Protein AF-A0A7J4KIG8-F1 (afdb_monomer)

Mean predicted aligned error: 5.21 Å

Solvent-accessible surface area (backbone atoms only — not comparable to full-atom values): 6900 Å² total; per-residue (Å²): 131,83,74,68,55,42,57,35,39,39,38,38,40,39,38,75,47,40,22,40,87,84,70,45,83,47,94,70,89,48,57,73,42,42,34,43,39,38,39,25,40,75,83,66,56,71,49,78,43,81,41,56,25,51,93,57,32,35,75,52,72,51,79,44,79,48,34,70,93,35,38,39,39,37,42,31,38,73,65,69,90,76,71,83,57,76,42,75,45,63,9,59,51,76,49,44,37,68,63,46,72,71,40,92,65,63,72,43,76,44,81,44,71,31,53,26,41,32,32,37,83,128

Structure (mmCIF, N/CA/C/O backbone):
data_AF-A0A7J4KIG8-F1
#
_entry.id   AF-A0A7J4KIG8-F1
#
loop_
_atom_site.group_PDB
_atom_site.id
_atom_site.type_symbol
_atom_site.label_atom_id
_atom_site.label_alt_id
_atom_site.label_comp_id
_atom_site.label_asym_id
_atom_site.label_entity_id
_atom_site.label_seq_id
_atom_site.pdbx_PDB_ins_code
_atom_site.Cartn_x
_atom_site.Cartn_y
_atom_site.Cartn_z
_atom_site.occupancy
_atom_site.B_iso_or_equiv
_atom_site.auth_seq_id
_atom_site.auth_comp_id
_atom_site.auth_asym_id
_atom_site.auth_atom_id
_atom_site.pdbx_PDB_model_num
ATOM 1 N N . MET A 1 1 ? 26.663 6.120 -16.918 1.00 65.75 1 MET A N 1
ATOM 2 C CA . MET A 1 1 ? 25.255 6.484 -17.192 1.00 65.75 1 MET A CA 1
ATOM 3 C C . MET A 1 1 ? 24.385 5.482 -16.447 1.00 65.75 1 MET A C 1
ATOM 5 O O . MET A 1 1 ? 24.725 4.307 -16.503 1.00 65.75 1 MET A O 1
ATOM 9 N N . LYS A 1 2 ? 23.365 5.910 -15.690 1.00 71.69 2 LYS A N 1
ATOM 10 C CA . LYS A 1 2 ? 22.425 4.957 -15.069 1.00 71.69 2 LYS A CA 1
ATOM 11 C C . LYS A 1 2 ? 21.545 4.338 -16.172 1.00 71.69 2 LYS A C 1
ATOM 13 O O . LYS A 1 2 ? 21.273 5.055 -17.141 1.00 71.69 2 LYS A O 1
ATOM 18 N N . PRO A 1 3 ? 21.162 3.051 -16.075 1.00 79.06 3 PRO A N 1
ATOM 19 C CA . PRO A 1 3 ? 20.252 2.447 -17.041 1.00 79.06 3 PRO A CA 1
ATOM 20 C C . PRO A 1 3 ? 18.904 3.182 -17.056 1.00 79.06 3 PRO A C 1
ATOM 22 O O . PRO A 1 3 ? 18.564 3.918 -16.128 1.00 79.06 3 PRO A O 1
ATOM 25 N N . ASP A 1 4 ? 18.156 3.025 -18.144 1.00 82.81 4 ASP A N 1
ATOM 26 C CA . ASP A 1 4 ? 16.830 3.624 -18.343 1.00 82.81 4 ASP A CA 1
ATOM 27 C C . ASP A 1 4 ? 15.693 2.817 -17.693 1.00 82.81 4 ASP A C 1
ATOM 29 O O . ASP A 1 4 ? 14.541 3.259 -17.700 1.00 82.81 4 ASP A O 1
ATOM 33 N N . HIS A 1 5 ? 16.037 1.678 -17.089 1.00 86.19 5 HIS A N 1
ATOM 34 C CA . HIS A 1 5 ? 15.170 0.817 -16.297 1.00 86.19 5 HIS A CA 1
ATOM 35 C C . HIS A 1 5 ? 15.932 0.175 -15.131 1.00 86.19 5 HIS A C 1
ATOM 37 O O . HIS A 1 5 ? 17.157 0.034 -15.177 1.00 86.19 5 HIS A O 1
ATOM 43 N N . ILE A 1 6 ? 15.202 -0.217 -14.083 1.00 87.25 6 ILE A N 1
ATOM 44 C CA . ILE A 1 6 ? 15.709 -1.045 -12.983 1.00 87.25 6 ILE A CA 1
ATOM 45 C C . ILE A 1 6 ? 14.669 -2.017 -12.460 1.00 87.25 6 ILE A C 1
ATOM 47 O O . ILE A 1 6 ? 13.482 -1.712 -12.458 1.00 87.25 6 ILE A O 1
ATOM 51 N N . SER A 1 7 ? 15.133 -3.120 -11.884 1.00 88.88 7 SER A N 1
ATOM 52 C CA . SER A 1 7 ? 14.325 -3.911 -10.960 1.00 88.88 7 SER A CA 1
ATOM 53 C C . SER A 1 7 ? 14.293 -3.243 -9.584 1.00 88.88 7 SER A C 1
ATOM 55 O O . SER A 1 7 ? 15.333 -2.874 -9.032 1.00 88.88 7 SER A O 1
ATOM 57 N N . VAL A 1 8 ? 13.097 -3.103 -9.023 1.00 88.56 8 VAL A N 1
ATOM 58 C CA . VAL A 1 8 ? 12.854 -2.680 -7.645 1.00 88.56 8 VAL A CA 1
ATOM 59 C C . VAL A 1 8 ? 12.080 -3.759 -6.911 1.00 88.56 8 VAL A C 1
ATOM 61 O O . VAL A 1 8 ? 11.110 -4.305 -7.432 1.00 88.56 8 VAL A O 1
ATOM 64 N N . ASN A 1 9 ? 12.490 -4.021 -5.676 1.00 90.12 9 ASN A N 1
ATOM 65 C CA . ASN A 1 9 ? 11.700 -4.796 -4.735 1.00 90.12 9 ASN A CA 1
ATOM 66 C C . ASN A 1 9 ? 10.930 -3.814 -3.848 1.00 90.12 9 ASN A C 1
ATOM 68 O O . ASN A 1 9 ? 11.533 -2.946 -3.214 1.00 90.12 9 ASN A O 1
ATOM 72 N N . ILE A 1 10 ? 9.607 -3.911 -3.837 1.00 91.12 10 ILE A N 1
ATOM 73 C CA . ILE A 1 10 ? 8.732 -3.101 -2.995 1.00 91.12 10 ILE A CA 1
ATOM 74 C C . ILE A 1 10 ? 8.289 -3.963 -1.822 1.00 91.12 10 ILE A C 1
ATOM 76 O O . ILE A 1 10 ? 7.668 -5.001 -2.036 1.00 91.12 10 ILE A O 1
ATOM 80 N N . MET A 1 11 ? 8.558 -3.513 -0.599 1.00 94.19 11 MET A N 1
ATOM 81 C CA . MET A 1 11 ? 8.048 -4.123 0.626 1.00 94.19 11 MET A CA 1
ATOM 82 C C . MET A 1 11 ? 7.115 -3.134 1.315 1.00 94.19 11 MET A C 1
ATOM 84 O O . MET A 1 11 ? 7.494 -2.002 1.612 1.00 94.19 11 MET A O 1
ATOM 88 N N . VAL A 1 12 ? 5.882 -3.549 1.563 1.00 95.69 12 VAL A N 1
ATOM 89 C CA . VAL A 1 12 ? 4.833 -2.713 2.138 1.00 95.69 12 VAL A CA 1
ATOM 90 C C . VAL A 1 12 ? 4.432 -3.288 3.485 1.00 95.69 12 VAL A C 1
ATOM 92 O O . VAL A 1 12 ? 4.104 -4.468 3.572 1.00 95.69 12 VAL A O 1
ATOM 95 N N . ALA A 1 13 ? 4.413 -2.447 4.514 1.00 96.62 13 ALA A N 1
ATOM 96 C CA . ALA A 1 13 ? 3.836 -2.757 5.814 1.00 96.62 13 ALA A CA 1
ATOM 97 C C . ALA A 1 13 ? 2.668 -1.805 6.095 1.00 96.62 13 ALA A C 1
ATOM 99 O O . ALA A 1 13 ? 2.845 -0.590 6.135 1.00 96.62 13 ALA A O 1
ATOM 100 N N . ILE A 1 14 ? 1.470 -2.353 6.280 1.00 97.00 14 ILE A N 1
ATOM 101 C CA . ILE A 1 14 ? 0.254 -1.581 6.5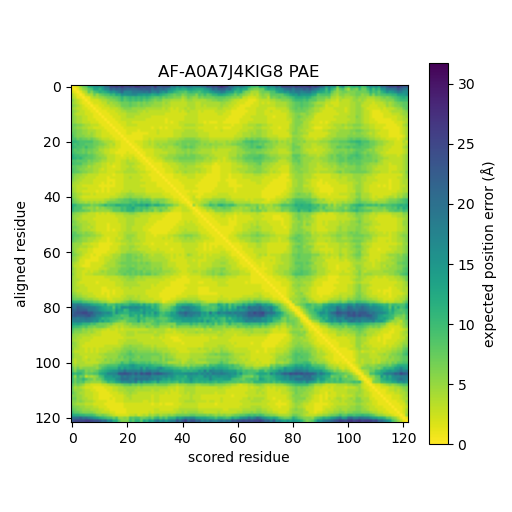33 1.00 97.00 14 ILE A CA 1
ATOM 102 C C . ILE A 1 14 ? -0.061 -1.572 8.019 1.00 97.00 14 ILE A C 1
ATOM 104 O O . ILE A 1 14 ? -0.004 -2.608 8.680 1.00 97.00 14 ILE A O 1
ATOM 108 N N . SER A 1 15 ? -0.455 -0.400 8.509 1.00 94.69 15 SER A N 1
ATOM 109 C CA . SER A 1 15 ? -1.093 -0.223 9.814 1.00 94.69 15 SER A CA 1
ATOM 110 C C . SER A 1 15 ? -2.437 0.483 9.645 1.00 94.69 15 SER A C 1
ATOM 112 O O . SER A 1 15 ? -2.657 1.203 8.664 1.00 94.69 15 SER A O 1
ATOM 114 N N . ILE A 1 16 ? -3.333 0.274 10.604 1.00 94.12 16 ILE A N 1
ATOM 115 C CA . ILE A 1 16 ? -4.635 0.935 10.673 1.00 94.12 16 ILE A CA 1
ATOM 116 C C . ILE A 1 16 ? -4.625 1.841 11.902 1.00 94.12 16 ILE A C 1
ATOM 118 O O . ILE A 1 16 ? -4.216 1.412 12.980 1.00 94.12 16 ILE A O 1
ATOM 122 N N . GLN A 1 17 ? -5.078 3.082 11.746 1.00 93.69 17 GLN A N 1
ATOM 123 C CA . GLN A 1 17 ? -5.389 3.961 12.869 1.00 93.69 17 GLN A CA 1
ATOM 124 C C . GLN A 1 17 ? -6.883 4.260 12.903 1.00 93.69 17 GLN A C 1
ATOM 126 O O . GLN A 1 17 ? -7.496 4.501 11.861 1.00 93.69 17 GLN A O 1
ATOM 131 N N . PHE A 1 18 ? -7.439 4.280 14.109 1.00 91.94 18 PHE A N 1
ATOM 132 C CA . PHE A 1 18 ? -8.812 4.689 14.357 1.00 91.94 18 PHE A CA 1
ATOM 133 C C . PHE A 1 18 ? -8.821 6.071 14.988 1.00 91.94 18 PHE A C 1
ATOM 135 O O . PHE A 1 18 ? -8.038 6.335 15.900 1.00 91.94 18 PHE A O 1
ATOM 142 N N . LEU A 1 19 ? -9.701 6.930 14.492 1.00 92.38 19 LEU A N 1
ATOM 143 C CA . LEU A 1 19 ? -9.946 8.260 15.018 1.00 92.38 19 LEU A CA 1
ATOM 144 C C . LEU A 1 19 ? -11.426 8.403 15.397 1.00 92.38 19 LEU A C 1
ATOM 146 O O . LEU A 1 19 ? -12.284 7.791 14.753 1.00 92.38 19 LEU A O 1
ATOM 150 N N . ASP A 1 20 ? -11.712 9.212 16.415 1.00 89.88 20 ASP A N 1
ATOM 151 C CA . ASP A 1 20 ? -13.068 9.719 16.662 1.00 89.88 20 ASP A CA 1
ATOM 152 C C . ASP A 1 20 ? -13.434 10.824 15.647 1.00 89.88 20 ASP A C 1
ATOM 154 O O . ASP A 1 20 ? -12.625 11.235 14.803 1.00 89.88 20 ASP A O 1
ATOM 158 N N . GLU A 1 21 ? -14.659 11.341 15.736 1.00 86.75 21 GLU A N 1
ATOM 159 C CA . GLU A 1 21 ? -15.132 12.466 14.918 1.00 86.75 21 GLU A CA 1
ATOM 160 C C . GLU A 1 21 ? -14.359 13.782 15.144 1.00 86.75 21 GLU A C 1
ATOM 162 O O . GLU A 1 21 ? -14.378 14.678 14.296 1.00 86.75 21 GLU A O 1
ATOM 167 N N . HIS A 1 22 ? -13.625 13.895 16.252 1.00 89.62 22 HIS A N 1
ATOM 168 C CA . HIS A 1 22 ? -12.760 15.025 16.592 1.00 89.62 22 HIS A CA 1
ATOM 169 C C . HIS A 1 22 ? -11.293 14.812 16.177 1.00 89.62 22 HIS A C 1
ATOM 171 O O . HIS A 1 22 ? -10.441 15.646 16.484 1.00 89.62 22 HIS A O 1
ATOM 177 N N . GLN A 1 23 ? -10.996 13.742 15.429 1.00 88.31 23 GLN A N 1
ATOM 178 C CA . GLN A 1 23 ? -9.653 13.343 14.991 1.00 88.31 23 GLN A CA 1
ATOM 179 C C . GLN A 1 23 ? -8.698 12.939 16.129 1.00 88.31 23 GLN A C 1
ATOM 181 O O . GLN A 1 23 ? -7.474 12.960 15.963 1.00 88.31 23 GLN A O 1
ATOM 186 N N . THR A 1 24 ? -9.231 12.528 17.276 1.00 92.69 24 THR A N 1
ATOM 187 C CA . THR A 1 24 ? -8.461 11.965 18.389 1.00 92.69 24 THR A CA 1
ATOM 188 C C . THR A 1 24 ? -8.177 10.491 18.141 1.00 92.69 24 THR A C 1
ATOM 190 O O . THR A 1 24 ? -9.049 9.746 17.704 1.00 92.69 24 THR A O 1
ATOM 193 N N . LEU A 1 25 ? -6.958 10.040 18.452 1.00 92.81 25 LEU A N 1
ATOM 194 C CA . LEU A 1 25 ? -6.576 8.636 18.307 1.00 92.81 25 LEU A CA 1
ATOM 195 C C . LEU A 1 25 ? -7.349 7.736 19.281 1.00 92.81 25 LEU A C 1
ATOM 197 O O . LEU A 1 25 ? -7.210 7.868 20.496 1.00 92.81 25 LEU A O 1
ATOM 201 N N . ILE A 1 26 ? -8.063 6.753 18.736 1.00 91.19 26 ILE A N 1
ATOM 202 C CA . ILE A 1 26 ? -8.704 5.680 19.494 1.00 91.19 26 ILE A CA 1
ATOM 203 C C . ILE A 1 26 ? -7.829 4.428 19.413 1.00 91.19 26 ILE A C 1
ATOM 205 O O . ILE A 1 26 ? -7.433 3.976 18.335 1.00 91.19 26 ILE A O 1
ATOM 209 N N . THR A 1 27 ? -7.559 3.818 20.566 1.00 89.62 27 THR A N 1
ATOM 210 C CA . THR A 1 27 ? -6.886 2.516 20.608 1.00 89.62 27 THR A CA 1
ATOM 211 C C . THR A 1 27 ? -7.911 1.403 20.405 1.00 89.62 27 THR A C 1
ATOM 213 O O . THR A 1 27 ? -8.710 1.121 21.294 1.00 89.62 27 THR A O 1
ATOM 216 N N . LYS A 1 28 ? -7.867 0.740 19.246 1.00 88.69 28 LYS A N 1
ATOM 217 C CA . LYS A 1 28 ? -8.614 -0.496 18.974 1.00 88.69 28 LYS A CA 1
ATOM 218 C C . LYS A 1 28 ? -7.682 -1.596 18.493 1.00 88.69 28 LYS A C 1
ATOM 220 O O . LYS A 1 28 ? -6.690 -1.335 17.813 1.00 88.69 28 LYS A O 1
ATOM 225 N N . ASN A 1 29 ? -8.033 -2.834 18.831 1.00 89.31 29 ASN A N 1
ATOM 226 C CA . ASN A 1 29 ? -7.373 -3.995 18.255 1.00 89.31 29 ASN A CA 1
ATOM 227 C C . ASN A 1 29 ? -7.724 -4.089 16.763 1.00 89.31 29 ASN A C 1
ATOM 229 O O . ASN A 1 29 ? -8.891 -3.972 16.394 1.00 89.31 29 ASN A O 1
ATOM 233 N N . THR A 1 30 ? -6.709 -4.284 15.926 1.00 91.94 30 THR A N 1
ATOM 234 C CA . THR A 1 30 ? -6.858 -4.438 14.471 1.00 91.94 30 THR A CA 1
ATOM 235 C C . THR A 1 30 ? -6.693 -5.885 14.023 1.00 91.94 30 THR A C 1
ATOM 237 O O . THR A 1 30 ? -6.923 -6.184 12.855 1.00 91.94 30 THR A O 1
ATOM 240 N N . ASP A 1 31 ? -6.310 -6.792 14.923 1.00 92.50 31 ASP A N 1
ATOM 241 C CA . ASP A 1 31 ? -6.064 -8.189 14.588 1.00 92.50 31 ASP A CA 1
ATOM 242 C C . ASP A 1 31 ? -7.328 -8.868 14.055 1.00 92.50 31 ASP A C 1
ATOM 244 O O . ASP A 1 31 ? -8.429 -8.692 14.577 1.00 92.50 31 ASP A O 1
ATOM 248 N N . GLY A 1 32 ? -7.162 -9.649 12.987 1.00 91.00 32 GLY A N 1
ATOM 249 C CA . GLY A 1 32 ? -8.270 -10.305 12.291 1.00 91.00 32 GLY A CA 1
ATOM 250 C C . GLY A 1 32 ? -8.942 -9.451 11.211 1.00 91.00 32 GLY A C 1
ATOM 251 O O . GLY A 1 32 ? -9.682 -9.997 10.396 1.00 91.00 32 GLY A O 1
ATOM 252 N N . MET A 1 33 ? -8.659 -8.146 11.130 1.00 91.12 33 MET A N 1
ATOM 253 C CA . MET A 1 33 ? -9.170 -7.309 10.041 1.00 91.12 33 MET A CA 1
ATOM 254 C C . MET A 1 33 ? -8.518 -7.682 8.708 1.00 91.12 33 MET A C 1
ATOM 256 O O . MET A 1 33 ? -7.303 -7.881 8.635 1.00 91.12 33 MET A O 1
ATOM 260 N N . THR A 1 34 ? -9.317 -7.731 7.641 1.00 93.88 34 THR A N 1
ATOM 261 C CA . THR A 1 34 ? -8.812 -7.999 6.290 1.00 93.88 34 THR A CA 1
ATOM 262 C C . THR A 1 34 ? -8.468 -6.694 5.583 1.00 93.88 34 THR A C 1
ATOM 264 O O . THR A 1 34 ? -9.292 -5.788 5.472 1.00 93.88 34 THR A O 1
ATOM 267 N N . VAL A 1 35 ? -7.247 -6.613 5.066 1.00 94.62 35 VAL A N 1
ATOM 268 C CA . VAL A 1 35 ? -6.732 -5.503 4.269 1.00 94.62 35 VAL A CA 1
ATOM 269 C C . VAL A 1 35 ? -6.454 -5.995 2.852 1.00 94.62 35 VAL A C 1
ATOM 271 O O . VAL A 1 35 ? -5.792 -7.013 2.646 1.00 94.62 35 VAL A O 1
ATOM 274 N N . SER A 1 36 ? -6.945 -5.246 1.870 1.00 95.88 36 SER A N 1
ATOM 275 C CA . SER A 1 36 ? -6.575 -5.379 0.466 1.00 95.88 36 SER A CA 1
ATOM 276 C C . SER A 1 36 ? -5.445 -4.403 0.160 1.00 95.88 36 SER A C 1
ATOM 278 O O . SER A 1 36 ? -5.628 -3.190 0.269 1.00 95.88 36 SER A O 1
ATOM 280 N N . ILE A 1 37 ? -4.291 -4.929 -0.235 1.00 97.06 37 ILE A N 1
ATOM 281 C CA . ILE A 1 37 ? -3.118 -4.167 -0.664 1.00 97.06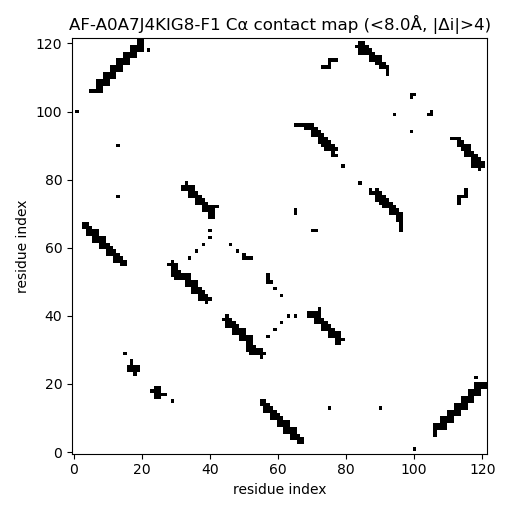 37 ILE A CA 1
ATOM 282 C C . ILE A 1 37 ? -2.982 -4.345 -2.167 1.00 97.06 37 ILE A C 1
ATOM 284 O O . ILE A 1 37 ? -2.839 -5.461 -2.660 1.00 97.06 37 ILE A O 1
ATOM 288 N N . GLU A 1 38 ? -3.007 -3.246 -2.898 1.00 96.12 38 GLU A N 1
ATOM 289 C CA . GLU A 1 38 ? -2.854 -3.230 -4.340 1.00 96.12 38 GLU A CA 1
ATOM 290 C C . GLU A 1 38 ? -1.603 -2.449 -4.713 1.00 96.12 38 GLU A C 1
ATOM 292 O O . GLU A 1 38 ? -1.471 -1.281 -4.353 1.00 96.12 38 GLU A O 1
ATOM 297 N N . ILE A 1 39 ? -0.710 -3.085 -5.468 1.00 96.19 39 ILE A N 1
ATOM 298 C CA . ILE A 1 39 ? 0.480 -2.451 -6.026 1.00 96.19 39 ILE A CA 1
ATOM 299 C C . ILE A 1 39 ? 0.342 -2.437 -7.546 1.00 96.19 39 ILE A C 1
ATOM 301 O O . ILE A 1 39 ? 0.179 -3.493 -8.160 1.00 96.19 39 ILE A O 1
ATOM 305 N N . THR A 1 40 ? 0.404 -1.252 -8.154 1.00 95.19 40 THR A N 1
ATOM 306 C CA . THR A 1 40 ? 0.301 -1.077 -9.606 1.00 95.19 40 THR A CA 1
ATOM 307 C C . THR A 1 40 ? 1.538 -0.421 -10.196 1.00 95.19 40 THR A C 1
ATOM 309 O O . THR A 1 40 ? 2.109 0.488 -9.599 1.00 95.19 40 THR A O 1
ATOM 312 N N . ARG A 1 41 ? 1.919 -0.826 -11.409 1.00 94.25 41 ARG A N 1
ATOM 313 C CA . ARG A 1 41 ? 2.862 -0.084 -12.256 1.00 94.25 41 ARG A CA 1
ATOM 314 C C . ARG A 1 41 ? 2.096 0.650 -13.349 1.00 94.25 41 ARG A C 1
ATOM 316 O O . ARG A 1 41 ? 1.376 0.024 -14.130 1.00 94.25 41 ARG A O 1
ATOM 323 N N . ASN A 1 42 ? 2.246 1.975 -13.407 1.00 92.88 42 ASN A N 1
ATOM 324 C CA . ASN A 1 42 ? 1.538 2.861 -14.344 1.00 92.88 42 ASN A CA 1
ATOM 325 C C . ASN A 1 42 ? 0.014 2.616 -14.414 1.00 92.88 42 ASN A C 1
ATOM 327 O O . ASN A 1 42 ? -0.585 2.761 -15.481 1.00 92.88 42 ASN A O 1
ATOM 331 N N . GLY A 1 43 ? -0.603 2.165 -13.317 1.00 88.50 43 GLY A N 1
ATOM 332 C CA . GLY A 1 43 ? -2.025 1.814 -13.266 1.00 88.50 43 GLY A CA 1
ATOM 333 C C . GLY A 1 43 ? -2.453 0.597 -14.103 1.00 88.50 43 GLY A C 1
ATOM 334 O O . GLY A 1 43 ? -3.651 0.421 -14.306 1.00 88.50 43 GLY A O 1
ATOM 335 N N . LYS A 1 44 ? -1.526 -0.227 -14.620 1.00 83.50 44 LYS A N 1
ATOM 336 C CA . LYS A 1 44 ? -1.852 -1.393 -15.471 1.00 83.50 44 LYS A CA 1
ATOM 337 C C . LYS A 1 44 ? -1.405 -2.722 -14.878 1.00 83.50 44 LYS A C 1
ATOM 339 O O . LYS A 1 44 ? -2.231 -3.614 -14.710 1.00 83.50 44 LYS A O 1
ATOM 344 N N . ASP A 1 45 ? -0.119 -2.863 -14.561 1.00 84.94 45 ASP A N 1
ATOM 345 C CA . ASP A 1 45 ? 0.394 -4.125 -14.020 1.00 84.94 45 ASP A CA 1
ATOM 346 C C . ASP A 1 45 ? 0.086 -4.173 -12.532 1.00 84.94 45 ASP A C 1
ATOM 348 O O . ASP A 1 45 ? 0.667 -3.410 -11.763 1.00 84.94 45 ASP A O 1
ATOM 352 N N . ARG A 1 46 ? -0.868 -5.021 -12.151 1.00 90.38 46 ARG A N 1
ATOM 353 C CA . ARG A 1 46 ? -1.508 -5.011 -10.836 1.00 90.38 46 ARG A CA 1
ATOM 354 C C . ARG A 1 46 ? -1.197 -6.294 -10.073 1.00 90.38 46 ARG A C 1
ATOM 356 O O . ARG A 1 46 ? -1.515 -7.384 -10.542 1.00 90.38 46 ARG A O 1
ATOM 363 N N . LEU A 1 47 ? -0.645 -6.154 -8.872 1.00 94.00 47 LEU A N 1
ATOM 364 C CA . LEU A 1 47 ? -0.594 -7.211 -7.864 1.00 94.00 47 LEU A CA 1
ATOM 365 C C . LEU A 1 47 ? -1.572 -6.861 -6.745 1.00 94.00 47 LEU A C 1
ATOM 367 O O . LEU A 1 47 ? -1.511 -5.764 -6.192 1.00 94.00 47 LEU A O 1
ATOM 371 N N . VAL A 1 48 ? -2.465 -7.792 -6.415 1.00 95.38 48 VAL A N 1
ATOM 372 C CA . VAL A 1 48 ? -3.429 -7.641 -5.319 1.00 95.38 48 VAL A CA 1
ATOM 373 C C . VAL A 1 48 ? -3.130 -8.683 -4.256 1.00 95.38 48 VAL A C 1
ATOM 375 O O . VAL A 1 48 ? -3.012 -9.873 -4.549 1.00 95.38 48 VAL A O 1
ATOM 378 N N . PHE A 1 49 ? -3.025 -8.228 -3.017 1.00 96.31 49 PHE A N 1
ATOM 379 C CA . PHE A 1 49 ? -2.786 -9.057 -1.853 1.00 96.31 49 PHE A CA 1
ATOM 380 C C . PHE A 1 49 ? -3.904 -8.845 -0.850 1.00 96.31 49 PHE A C 1
ATOM 382 O O . PHE A 1 49 ? -4.132 -7.732 -0.384 1.00 96.31 49 PHE A O 1
ATOM 389 N N . GLU A 1 50 ? -4.551 -9.931 -0.460 1.00 96.25 50 GLU A N 1
ATOM 390 C CA . GLU A 1 50 ? -5.452 -9.930 0.685 1.00 96.25 50 GLU A CA 1
ATOM 391 C C . GLU A 1 50 ? -4.684 -10.452 1.890 1.00 96.25 50 GLU A C 1
ATOM 393 O O . GLU A 1 50 ? -4.014 -11.493 1.825 1.00 96.25 50 GLU A O 1
ATOM 398 N N . ARG A 1 51 ? -4.688 -9.673 2.968 1.00 96.00 51 ARG A N 1
ATOM 399 C CA . ARG A 1 51 ? -3.926 -9.958 4.178 1.00 96.00 51 ARG A CA 1
ATOM 400 C C . ARG A 1 51 ? -4.786 -9.740 5.401 1.00 96.00 51 ARG A C 1
ATOM 402 O O . ARG A 1 51 ? -5.574 -8.806 5.456 1.00 96.00 51 ARG A O 1
ATOM 409 N N . ILE A 1 52 ? -4.582 -10.596 6.389 1.00 94.75 52 ILE A N 1
ATOM 410 C CA . ILE A 1 52 ? -5.181 -10.449 7.708 1.00 94.75 52 ILE A CA 1
ATOM 411 C C . ILE A 1 52 ? -4.169 -9.719 8.589 1.00 94.75 52 ILE A C 1
ATOM 413 O O . ILE A 1 52 ? -2.986 -10.067 8.597 1.00 94.75 52 ILE A O 1
ATOM 417 N N . MET A 1 53 ? -4.630 -8.700 9.305 1.00 94.81 53 MET A N 1
ATOM 418 C CA . MET A 1 53 ? -3.844 -7.977 10.302 1.00 94.81 53 MET A CA 1
ATOM 419 C C . MET A 1 53 ? -3.465 -8.903 11.464 1.00 94.81 53 MET A C 1
ATOM 421 O O . MET A 1 53 ? -4.312 -9.640 11.978 1.00 94.81 53 MET A O 1
ATOM 425 N N . GLN A 1 54 ? -2.196 -8.860 11.873 1.00 94.62 54 GLN A N 1
ATOM 426 C CA . GLN A 1 54 ? -1.654 -9.612 13.006 1.00 94.62 54 GLN A CA 1
ATOM 427 C C . GLN A 1 54 ? -0.676 -8.737 13.791 1.00 94.62 54 GLN A C 1
ATOM 429 O O . GLN A 1 54 ? 0.248 -8.165 13.210 1.00 94.62 54 GLN A O 1
ATOM 434 N N . ASN A 1 55 ? -0.846 -8.652 15.111 1.00 93.44 55 ASN A N 1
ATOM 435 C CA . ASN A 1 55 ? -0.073 -7.769 15.984 1.00 93.44 55 ASN A CA 1
ATOM 436 C C . ASN A 1 55 ? -0.040 -6.313 15.479 1.00 93.44 55 ASN A C 1
ATOM 438 O O . ASN A 1 55 ? 1.004 -5.657 15.505 1.00 93.44 55 ASN A O 1
ATOM 442 N N . GLY A 1 56 ? -1.166 -5.810 14.967 1.00 91.31 56 GLY A N 1
ATOM 443 C CA . GLY A 1 56 ? -1.262 -4.424 14.502 1.00 91.31 56 GLY A CA 1
ATOM 444 C C . GLY A 1 56 ? -0.696 -4.129 13.110 1.00 91.31 56 GLY A C 1
ATOM 445 O O . GLY A 1 56 ? -0.680 -2.961 12.709 1.00 91.31 56 GLY A O 1
ATOM 446 N N . LEU A 1 57 ? -0.239 -5.138 12.358 1.00 94.81 57 LEU A N 1
ATOM 447 C CA . LEU A 1 57 ? 0.329 -4.939 11.023 1.00 94.81 57 LEU A CA 1
ATOM 448 C C . LEU A 1 57 ? 0.012 -6.075 10.044 1.00 94.81 57 LEU A C 1
ATOM 4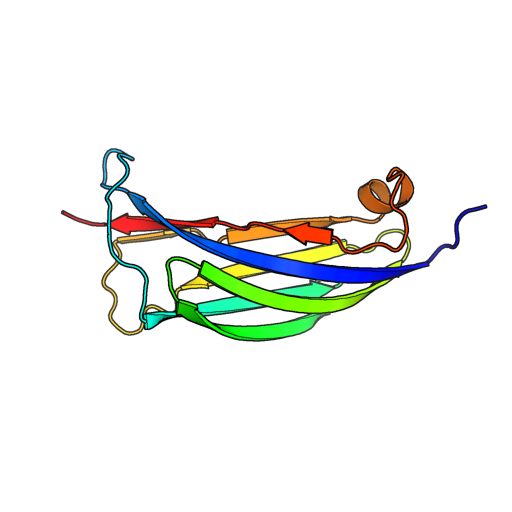50 O O . LEU A 1 57 ? -0.249 -7.211 10.429 1.00 94.81 57 LEU A O 1
ATOM 454 N N . CYS A 1 58 ? 0.094 -5.782 8.750 1.00 96.31 58 CYS A N 1
ATOM 455 C CA . CYS A 1 58 ? 0.200 -6.805 7.710 1.00 96.31 58 CYS A CA 1
ATOM 456 C C . CYS A 1 58 ? 1.167 -6.358 6.611 1.00 96.31 58 CYS A C 1
ATOM 458 O O . CYS A 1 58 ? 1.478 -5.171 6.498 1.00 96.31 58 CYS A O 1
ATOM 460 N N . GLN A 1 59 ? 1.688 -7.308 5.831 1.00 96.56 59 GLN A N 1
ATOM 461 C CA . GLN A 1 59 ? 2.751 -7.031 4.865 1.00 96.56 59 GLN A CA 1
ATOM 462 C C . GLN A 1 59 ? 2.503 -7.673 3.498 1.00 96.56 59 GLN A C 1
ATOM 464 O O . GLN A 1 59 ? 1.902 -8.749 3.381 1.00 96.56 59 GLN A O 1
ATOM 469 N N . ALA A 1 60 ? 3.018 -7.016 2.463 1.00 95.81 60 ALA A N 1
ATOM 470 C CA . ALA A 1 60 ? 3.074 -7.522 1.100 1.00 95.81 60 ALA A CA 1
ATOM 471 C C . ALA A 1 60 ? 4.380 -7.094 0.428 1.00 95.81 60 ALA A C 1
ATOM 473 O O . ALA A 1 60 ? 4.906 -6.018 0.707 1.00 95.81 60 ALA A O 1
ATOM 474 N N . THR A 1 61 ? 4.870 -7.927 -0.486 1.00 94.31 61 THR A N 1
ATOM 475 C CA . THR A 1 61 ? 6.097 -7.668 -1.241 1.00 94.31 61 THR A CA 1
ATOM 476 C C . THR A 1 61 ? 5.842 -7.932 -2.718 1.00 94.31 61 THR A C 1
ATOM 478 O O . THR A 1 61 ? 5.108 -8.861 -3.056 1.00 94.31 61 THR A O 1
ATOM 481 N N . GLY A 1 62 ? 6.447 -7.136 -3.595 1.00 90.19 62 GLY A N 1
ATOM 482 C CA . GLY A 1 62 ? 6.393 -7.352 -5.037 1.00 90.19 62 GLY A CA 1
ATOM 483 C C . GLY A 1 62 ? 7.640 -6.835 -5.741 1.00 90.19 62 GLY A C 1
ATOM 484 O O . GLY A 1 62 ? 8.204 -5.813 -5.354 1.00 90.19 62 GLY A O 1
ATOM 485 N N . ASP A 1 63 ? 8.047 -7.545 -6.787 1.00 90.50 63 ASP A N 1
ATOM 486 C CA . ASP A 1 63 ? 9.154 -7.164 -7.656 1.00 90.50 63 ASP A CA 1
ATOM 487 C C . ASP A 1 63 ? 8.618 -6.537 -8.940 1.00 90.50 63 ASP A C 1
ATOM 489 O O . ASP A 1 63 ? 7.732 -7.088 -9.595 1.00 90.50 63 ASP A O 1
ATOM 493 N N . PHE A 1 64 ? 9.163 -5.381 -9.306 1.00 90.12 64 PHE A N 1
ATOM 494 C CA . PHE A 1 64 ? 8.730 -4.626 -10.474 1.00 90.12 64 PHE A CA 1
ATOM 495 C C . PHE A 1 64 ? 9.930 -4.103 -11.241 1.00 90.12 64 PHE A C 1
ATOM 497 O O . PHE A 1 64 ? 10.913 -3.659 -10.656 1.00 90.12 64 PHE A O 1
ATOM 504 N N . GLU A 1 65 ? 9.822 -4.075 -12.562 1.00 90.81 65 GLU A N 1
ATOM 505 C CA . GLU A 1 65 ? 10.720 -3.264 -13.372 1.00 90.81 65 GLU A CA 1
ATOM 506 C C . GLU A 1 65 ? 10.145 -1.850 -13.493 1.00 90.81 65 GLU A C 1
ATOM 508 O O . GLU A 1 65 ? 8.980 -1.686 -13.859 1.00 90.81 65 GLU A O 1
ATOM 513 N N . LEU A 1 66 ? 10.946 -0.833 -13.189 1.00 91.00 66 LEU A N 1
ATOM 514 C CA . LEU A 1 66 ? 10.596 0.575 -13.311 1.00 91.00 66 LEU A CA 1
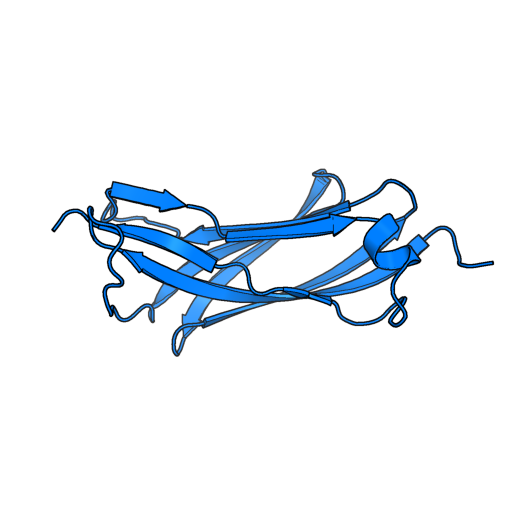ATOM 515 C C . LEU A 1 66 ? 11.490 1.230 -14.359 1.00 91.00 66 LEU A C 1
ATOM 517 O O . LEU A 1 66 ? 12.709 1.237 -14.203 1.00 91.00 66 LEU A O 1
ATOM 521 N N . SER A 1 67 ? 10.888 1.826 -15.382 1.00 91.44 67 SER A N 1
ATOM 522 C CA . SER A 1 67 ? 11.592 2.587 -16.420 1.00 91.44 67 SER A CA 1
ATOM 523 C C . SER A 1 67 ? 11.432 4.100 -16.251 1.00 91.44 67 SER A C 1
ATOM 525 O O . SER A 1 67 ? 10.598 4.587 -15.480 1.00 91.44 67 SER A O 1
ATOM 527 N N . LYS A 1 68 ? 12.203 4.874 -17.019 1.00 90.12 68 LYS A N 1
ATOM 528 C CA . LYS A 1 68 ? 12.040 6.331 -17.109 1.00 90.12 68 LYS A CA 1
ATOM 529 C C . LYS A 1 68 ? 10.587 6.719 -17.415 1.00 90.12 68 LYS A C 1
ATOM 531 O O . LYS A 1 68 ? 9.941 6.115 -18.267 1.00 90.12 68 LYS A O 1
ATOM 536 N N . ASN A 1 69 ? 10.092 7.750 -16.727 1.00 90.19 69 ASN A N 1
ATOM 537 C CA . ASN A 1 69 ? 8.708 8.251 -16.786 1.00 90.19 69 ASN A CA 1
ATOM 538 C C . ASN A 1 69 ? 7.632 7.288 -16.253 1.00 90.19 69 ASN A C 1
ATOM 540 O O . ASN A 1 69 ? 6.445 7.590 -16.370 1.00 90.19 69 ASN A O 1
ATOM 544 N N . GLN A 1 70 ? 8.017 6.155 -15.664 1.00 93.50 70 GLN A N 1
ATOM 545 C CA . GLN A 1 70 ? 7.079 5.252 -15.013 1.00 93.50 70 GLN A CA 1
ATOM 546 C C . GLN A 1 70 ? 6.956 5.551 -13.517 1.00 93.50 70 GLN A C 1
ATOM 548 O O . GLN A 1 70 ? 7.795 6.230 -12.908 1.00 93.50 70 GLN A O 1
ATOM 553 N N . PHE A 1 71 ? 5.905 5.002 -12.918 1.00 94.06 71 PHE A N 1
ATOM 554 C CA . PHE A 1 71 ? 5.715 4.978 -11.477 1.00 94.06 71 PHE A CA 1
ATOM 555 C C . PHE A 1 71 ? 5.148 3.637 -11.007 1.00 94.06 71 PHE A C 1
ATOM 557 O O . PHE A 1 71 ? 4.479 2.923 -11.759 1.00 94.06 71 PHE A O 1
ATOM 564 N N . ILE A 1 72 ? 5.389 3.338 -9.735 1.00 95.31 72 ILE A N 1
ATOM 565 C CA . ILE A 1 72 ? 4.732 2.271 -8.987 1.00 95.31 72 ILE A CA 1
ATOM 566 C C . ILE A 1 72 ? 3.949 2.919 -7.849 1.00 95.31 72 ILE A C 1
ATOM 568 O O . ILE A 1 72 ? 4.461 3.804 -7.163 1.00 95.31 72 ILE A O 1
ATOM 572 N N . GLU A 1 73 ? 2.712 2.492 -7.655 1.00 96.12 73 GLU A N 1
ATOM 573 C CA . GLU A 1 73 ? 1.816 2.977 -6.609 1.00 96.12 73 GLU A CA 1
ATOM 574 C C . GLU A 1 73 ? 1.321 1.814 -5.767 1.00 96.12 73 GLU A C 1
ATOM 576 O O . GLU A 1 73 ? 1.030 0.746 -6.293 1.00 96.12 73 GLU A O 1
ATOM 581 N N . CYS A 1 74 ? 1.198 2.038 -4.466 1.00 96.62 74 CYS A N 1
ATOM 582 C CA . CYS A 1 74 ? 0.511 1.155 -3.543 1.00 96.62 74 CYS A CA 1
ATOM 583 C C . CYS A 1 74 ? -0.727 1.869 -3.011 1.00 96.62 74 CYS A C 1
ATOM 585 O O . CYS A 1 74 ? -0.633 3.004 -2.541 1.00 96.62 74 CYS A O 1
ATOM 587 N N . THR A 1 75 ? -1.857 1.175 -3.010 1.00 96.69 75 THR A N 1
ATOM 588 C CA . THR A 1 75 ? -3.055 1.550 -2.258 1.00 96.69 75 THR A CA 1
ATOM 589 C C . THR A 1 75 ? -3.398 0.428 -1.290 1.00 96.69 75 THR A C 1
ATOM 591 O O . THR A 1 75 ? -3.192 -0.747 -1.587 1.00 96.69 75 THR A O 1
ATOM 594 N N . ALA A 1 76 ? -3.874 0.779 -0.103 1.00 96.50 76 ALA A N 1
ATOM 595 C CA . ALA A 1 76 ? -4.288 -0.188 0.898 1.00 96.50 76 ALA A CA 1
ATOM 596 C C . ALA A 1 76 ? -5.631 0.220 1.486 1.00 96.50 76 ALA A C 1
ATOM 598 O O . ALA A 1 76 ? -5.812 1.368 1.888 1.00 96.50 76 ALA A O 1
ATOM 599 N N . ASN A 1 77 ? -6.557 -0.729 1.543 1.00 94.19 77 ASN A N 1
ATOM 600 C CA . ASN A 1 77 ? -7.922 -0.519 2.005 1.00 94.19 77 ASN A CA 1
ATOM 601 C C . ASN A 1 77 ? -8.331 -1.640 2.955 1.00 94.19 77 ASN A C 1
ATOM 603 O O . ASN A 1 77 ? -7.973 -2.797 2.738 1.00 94.19 77 ASN A O 1
ATOM 607 N N . ILE A 1 78 ? -9.105 -1.313 3.986 1.00 91.38 78 ILE A N 1
ATOM 608 C CA . ILE A 1 78 ? -9.776 -2.328 4.802 1.00 91.38 78 ILE A CA 1
ATOM 609 C C . ILE A 1 78 ? -10.950 -2.862 3.988 1.00 91.38 78 ILE A C 1
ATOM 611 O O . ILE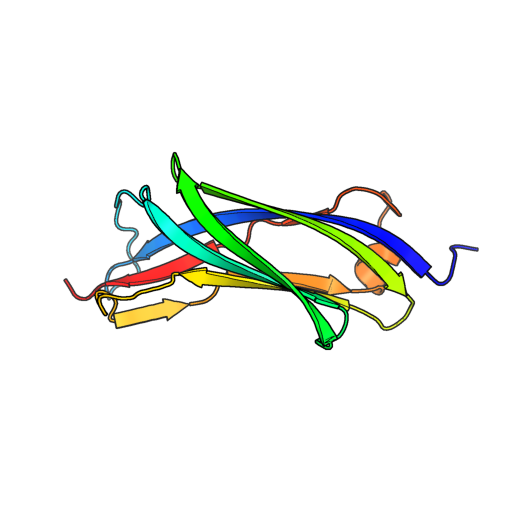 A 1 78 ? -11.706 -2.085 3.403 1.00 91.38 78 ILE A O 1
ATOM 615 N N . LYS A 1 79 ? -11.112 -4.182 3.954 1.00 85.44 79 LYS A N 1
ATOM 616 C CA . LYS A 1 79 ? -12.354 -4.795 3.495 1.00 85.44 79 LYS A CA 1
ATOM 617 C C . LYS A 1 79 ? -13.347 -4.759 4.648 1.00 85.44 79 LYS A C 1
ATOM 619 O O . LYS A 1 79 ? -13.262 -5.571 5.564 1.00 85.44 79 LYS A O 1
ATOM 624 N N . ASP A 1 80 ? -14.239 -3.778 4.622 1.00 71.44 80 ASP A N 1
ATOM 625 C CA . ASP A 1 80 ? -15.339 -3.700 5.574 1.00 71.44 80 ASP A CA 1
ATOM 626 C C . ASP A 1 80 ? -16.566 -4.413 5.002 1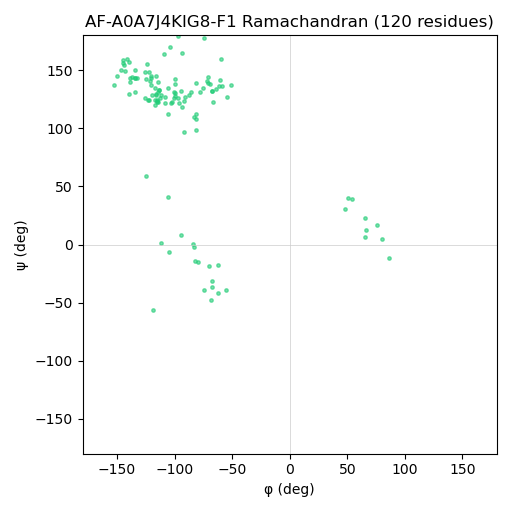.00 71.44 80 ASP A C 1
ATOM 628 O O . ASP A 1 80 ? -17.308 -3.858 4.196 1.00 71.44 80 ASP A O 1
ATOM 632 N N . GLU A 1 81 ? -16.764 -5.670 5.393 1.00 64.19 81 GLU A N 1
ATOM 633 C CA . GLU A 1 81 ? -17.956 -6.435 5.006 1.00 64.19 81 GLU A CA 1
ATOM 634 C C . GLU A 1 81 ? -19.180 -6.072 5.871 1.00 64.19 81 GLU A C 1
ATOM 636 O O . GLU A 1 81 ? -20.315 -6.352 5.488 1.00 64.19 81 GLU A O 1
ATOM 641 N N . ASN A 1 82 ? -18.971 -5.396 7.009 1.00 62.34 82 ASN A N 1
ATOM 642 C CA . ASN A 1 82 ? -19.985 -5.173 8.042 1.00 62.34 82 ASN A CA 1
ATOM 643 C C . ASN A 1 82 ? -20.427 -3.702 8.187 1.00 62.34 82 ASN A C 1
ATOM 645 O O . ASN A 1 82 ? -21.279 -3.421 9.028 1.00 62.34 82 ASN A O 1
ATOM 649 N N . HIS A 1 83 ? -19.892 -2.784 7.372 1.00 62.03 83 HIS A N 1
ATOM 650 C CA . HIS A 1 83 ? -20.218 -1.346 7.344 1.00 62.03 83 HIS A CA 1
ATOM 651 C C . HIS A 1 83 ? -20.082 -0.649 8.711 1.00 62.03 83 HIS A C 1
ATOM 653 O O . HIS A 1 83 ? -20.913 0.179 9.086 1.00 62.03 83 HIS A O 1
ATOM 659 N N . GLN A 1 84 ? -19.054 -0.995 9.489 1.00 66.19 84 GLN A N 1
ATOM 660 C CA . GLN A 1 84 ? -18.881 -0.485 10.856 1.00 66.19 84 GLN A CA 1
ATOM 661 C C . GLN A 1 84 ? -18.199 0.889 10.938 1.00 66.19 84 GLN A C 1
ATOM 663 O O . GLN A 1 84 ? -17.985 1.397 12.041 1.00 66.19 84 GLN A O 1
ATOM 668 N N . TYR A 1 85 ? -17.843 1.495 9.803 1.00 71.38 85 T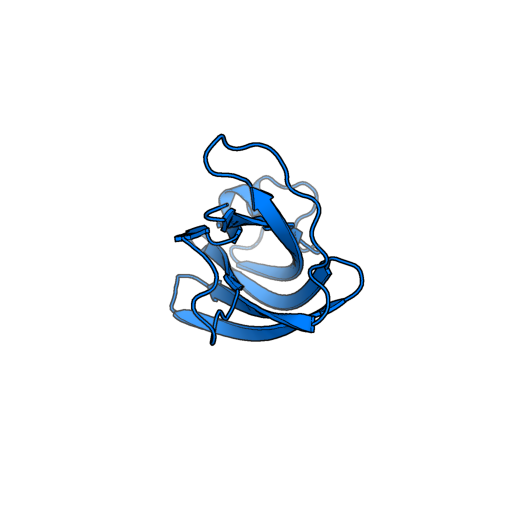YR A N 1
ATOM 669 C CA . TYR A 1 85 ? -17.074 2.740 9.757 1.00 71.38 85 TYR A CA 1
ATOM 670 C C . TYR A 1 85 ? -17.820 3.854 9.025 1.00 71.38 85 TYR A C 1
ATOM 672 O O . TYR A 1 85 ? -18.427 3.631 7.980 1.00 71.38 85 TYR A O 1
ATOM 680 N N . THR A 1 86 ? -17.715 5.079 9.537 1.00 66.25 86 THR A N 1
ATOM 681 C CA . THR A 1 86 ? -18.306 6.272 8.909 1.00 66.25 86 THR A CA 1
ATOM 682 C C . THR A 1 86 ? -17.506 6.700 7.691 1.00 66.25 86 THR A C 1
ATOM 684 O O . THR A 1 86 ? -18.059 7.112 6.673 1.00 66.25 86 THR A O 1
ATOM 687 N N . GLN A 1 87 ? -16.180 6.605 7.802 1.00 78.12 87 GLN A N 1
ATOM 688 C CA . GLN A 1 87 ? -15.256 6.937 6.733 1.00 78.12 87 GLN A CA 1
ATOM 689 C C . GLN A 1 87 ? -13.965 6.133 6.883 1.00 78.12 87 GLN A C 1
ATOM 691 O O . GLN A 1 87 ? -13.418 6.017 7.977 1.00 78.12 87 GLN A O 1
ATOM 696 N N . ALA A 1 88 ? -13.448 5.615 5.770 1.00 84.25 88 ALA A N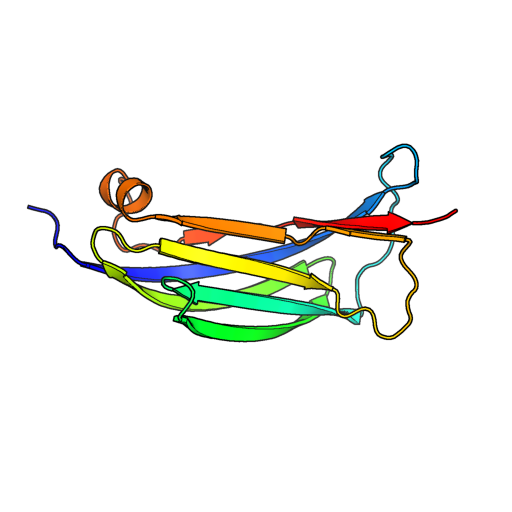 1
ATOM 697 C CA . ALA A 1 88 ? -12.130 5.000 5.704 1.00 84.25 88 ALA A CA 1
ATOM 698 C C . ALA A 1 88 ? -11.312 5.670 4.596 1.00 84.25 88 ALA A C 1
ATOM 700 O O . ALA A 1 88 ? -11.745 5.763 3.448 1.00 84.25 88 ALA A O 1
ATOM 701 N N . PHE A 1 89 ? -10.121 6.142 4.946 1.00 90.44 89 PHE A N 1
ATOM 702 C CA . PHE A 1 89 ? -9.148 6.702 4.023 1.00 90.44 89 PHE A CA 1
ATOM 703 C C . PHE A 1 89 ? -8.089 5.658 3.712 1.00 90.44 89 PHE A C 1
ATOM 705 O O . PHE A 1 89 ? -7.443 5.120 4.617 1.00 90.44 89 PHE A O 1
ATOM 712 N N . GLN A 1 90 ? -7.891 5.416 2.420 1.00 93.19 90 GLN A N 1
ATOM 713 C CA . GLN A 1 90 ? -6.892 4.479 1.935 1.00 93.19 90 GLN A CA 1
ATOM 714 C C . GLN A 1 90 ? -5.475 4.877 2.363 1.00 93.19 90 GLN A C 1
ATOM 716 O O . GLN A 1 90 ? -5.099 6.052 2.324 1.00 93.19 90 GLN A O 1
ATOM 721 N N . GLY A 1 91 ? -4.662 3.879 2.697 1.00 94.81 91 GLY A N 1
ATOM 722 C CA . GLY A 1 91 ? -3.217 4.055 2.756 1.00 94.81 91 GLY A CA 1
ATOM 723 C C . GLY A 1 91 ? -2.659 4.189 1.342 1.00 94.81 91 GLY A C 1
ATOM 724 O O . GLY A 1 91 ? -3.098 3.478 0.439 1.00 94.81 91 GLY A O 1
ATOM 725 N N . TYR A 1 92 ? -1.686 5.077 1.141 1.00 96.44 92 TYR A N 1
ATOM 726 C CA . TYR A 1 92 ? -1.076 5.307 -0.168 1.00 96.44 92 TYR A CA 1
ATOM 727 C C . TYR A 1 92 ? 0.443 5.475 -0.087 1.00 96.44 92 TYR A C 1
ATOM 729 O O . TYR A 1 92 ? 0.962 6.089 0.846 1.00 96.44 92 TYR A O 1
ATOM 737 N N . ALA A 1 93 ? 1.148 4.958 -1.091 1.00 95.69 93 ALA A N 1
ATOM 738 C CA . ALA A 1 93 ? 2.557 5.244 -1.338 1.00 95.69 93 ALA A CA 1
ATOM 739 C C . ALA A 1 93 ? 2.850 5.235 -2.845 1.00 95.69 93 ALA A C 1
ATOM 741 O O . ALA A 1 93 ? 2.210 4.508 -3.602 1.00 95.69 93 ALA A O 1
ATOM 742 N N . LYS A 1 94 ? 3.832 6.030 -3.283 1.00 94.94 94 LYS A N 1
ATOM 743 C CA . LYS A 1 94 ? 4.246 6.126 -4.689 1.00 94.94 94 LYS A CA 1
ATOM 744 C C . LYS A 1 94 ? 5.757 6.195 -4.808 1.00 94.94 94 LYS A C 1
ATOM 746 O O . LYS A 1 94 ? 6.411 6.933 -4.074 1.00 94.94 94 LYS A O 1
ATOM 751 N N . LEU A 1 95 ? 6.286 5.508 -5.809 1.00 92.56 95 LEU A N 1
ATOM 752 C CA . LEU A 1 95 ? 7.653 5.655 -6.279 1.00 92.56 95 LEU A CA 1
ATOM 753 C C . LEU A 1 95 ? 7.641 6.021 -7.753 1.00 92.56 95 LEU A C 1
ATOM 755 O O . LEU A 1 95 ? 7.057 5.325 -8.577 1.00 92.56 95 LEU A O 1
ATOM 759 N N . ASN A 1 96 ? 8.295 7.127 -8.080 1.00 92.00 96 ASN A N 1
ATOM 760 C CA . ASN A 1 96 ? 8.509 7.559 -9.453 1.00 92.00 96 ASN A CA 1
ATOM 761 C C . ASN A 1 96 ? 9.985 7.388 -9.838 1.00 92.00 96 ASN A C 1
ATOM 763 O O . ASN A 1 96 ? 10.863 7.240 -8.980 1.00 92.00 96 ASN A O 1
ATOM 767 N N . TRP A 1 97 ? 10.251 7.424 -11.142 1.00 89.00 97 TRP A N 1
ATOM 768 C CA . TRP A 1 97 ? 11.606 7.312 -11.672 1.00 89.00 97 TRP A CA 1
ATOM 769 C C . TRP A 1 97 ? 12.582 8.348 -11.100 1.00 89.00 97 TRP A C 1
ATOM 771 O O . TRP A 1 97 ? 13.726 8.006 -10.815 1.00 89.00 97 TRP A O 1
ATOM 781 N N . ASP A 1 98 ? 12.161 9.593 -10.889 1.00 87.25 98 ASP A N 1
ATOM 782 C CA . ASP A 1 98 ? 13.060 10.657 -10.426 1.00 87.25 98 ASP A CA 1
ATOM 783 C C . ASP A 1 98 ? 13.538 10.420 -8.987 1.00 87.25 98 ASP A C 1
ATOM 785 O O . ASP A 1 98 ? 14.715 10.630 -8.674 1.00 87.25 98 ASP A O 1
ATOM 789 N N . THR A 1 99 ? 12.670 9.882 -8.125 1.00 87.19 99 THR A N 1
ATOM 790 C CA . THR A 1 99 ? 13.024 9.427 -6.773 1.00 87.19 99 THR A CA 1
ATOM 791 C C . THR A 1 99 ? 14.047 8.295 -6.821 1.00 87.19 99 THR A C 1
ATOM 793 O O . THR A 1 99 ? 15.009 8.282 -6.056 1.00 87.19 99 THR A O 1
ATOM 796 N N . VAL A 1 100 ? 13.888 7.351 -7.748 1.00 85.94 100 VAL A N 1
ATOM 797 C CA . VAL A 1 100 ? 14.845 6.254 -7.934 1.00 85.94 100 VAL A CA 1
ATOM 798 C C . VAL A 1 100 ? 16.179 6.767 -8.471 1.00 85.94 100 VAL A C 1
ATOM 800 O O . VAL A 1 100 ? 17.243 6.430 -7.951 1.00 85.94 100 VAL A O 1
ATOM 803 N N . ASN A 1 101 ? 16.137 7.595 -9.508 1.00 84.81 101 ASN A N 1
ATOM 804 C CA . ASN A 1 101 ? 17.309 8.078 -10.220 1.00 84.81 101 ASN A CA 1
ATOM 805 C C . ASN A 1 101 ? 18.174 9.008 -9.352 1.00 84.81 101 ASN A C 1
ATOM 807 O O . ASN A 1 101 ? 19.400 8.990 -9.472 1.00 84.81 101 ASN A O 1
ATOM 811 N N . SER A 1 102 ? 17.564 9.763 -8.436 1.00 82.25 102 SER A N 1
ATOM 812 C CA . SER A 1 102 ? 18.270 10.583 -7.440 1.00 82.25 102 SER A CA 1
ATOM 813 C C . SER A 1 102 ? 18.738 9.800 -6.206 1.00 82.25 102 SER A C 1
ATOM 815 O O . SER A 1 102 ? 19.595 10.284 -5.468 1.00 82.25 102 SER A O 1
ATOM 817 N N . SER A 1 103 ? 18.242 8.576 -5.991 1.00 76.62 103 SER A N 1
ATOM 818 C CA . SER A 1 103 ? 18.610 7.762 -4.831 1.00 76.62 103 SER A CA 1
ATOM 819 C C . SER A 1 103 ? 20.051 7.246 -4.908 1.00 76.62 103 SER A C 1
ATOM 821 O O . SER A 1 103 ? 20.531 6.773 -5.947 1.00 76.62 103 SER A O 1
ATOM 823 N N . THR A 1 104 ? 20.726 7.277 -3.758 1.00 68.38 104 THR A N 1
ATOM 824 C CA . THR A 1 104 ? 22.012 6.606 -3.513 1.00 68.38 104 THR A CA 1
ATOM 825 C C . THR A 1 104 ? 21.868 5.081 -3.454 1.00 68.38 104 THR A C 1
ATOM 827 O O . THR A 1 104 ? 22.842 4.358 -3.643 1.00 68.38 104 THR A O 1
ATOM 830 N N . ASN A 1 105 ? 20.645 4.584 -3.248 1.00 64.31 105 ASN A N 1
ATOM 831 C CA . ASN A 1 105 ? 20.281 3.176 -3.085 1.00 64.31 105 ASN A CA 1
ATOM 832 C C . ASN A 1 105 ? 19.580 2.605 -4.333 1.00 64.31 105 ASN A C 1
ATOM 834 O O . ASN A 1 105 ? 18.604 1.866 -4.231 1.00 64.31 105 ASN A O 1
ATOM 838 N N . TYR A 1 106 ? 20.069 2.970 -5.516 1.00 67.44 106 TYR A N 1
ATOM 839 C CA . TYR A 1 106 ? 19.558 2.509 -6.808 1.00 67.44 106 TYR A CA 1
ATOM 840 C C . TYR A 1 106 ? 19.531 0.970 -6.899 1.00 67.44 106 TYR A C 1
ATOM 842 O O . TYR A 1 106 ? 20.548 0.327 -6.638 1.00 67.44 106 TYR A O 1
ATOM 850 N N . GLY A 1 107 ? 18.380 0.386 -7.252 1.00 66.81 107 GLY A N 1
ATOM 851 C CA . GLY A 1 107 ? 18.202 -1.071 -7.367 1.00 66.81 107 GLY A CA 1
ATOM 852 C C . GLY A 1 107 ? 18.083 -1.832 -6.037 1.00 66.81 107 GLY A C 1
ATOM 853 O O . GLY A 1 107 ? 18.274 -3.045 -6.019 1.00 66.81 107 GLY A O 1
ATOM 854 N N . LYS A 1 108 ? 17.811 -1.148 -4.914 1.00 77.44 108 LYS A N 1
ATOM 855 C CA . LYS A 1 108 ? 17.558 -1.788 -3.607 1.00 77.44 108 LYS A CA 1
ATOM 856 C C . LYS A 1 108 ? 16.060 -1.952 -3.312 1.00 77.44 108 LYS A C 1
ATOM 858 O O . LYS A 1 108 ? 15.204 -1.567 -4.104 1.00 77.44 108 LYS A O 1
ATOM 863 N N . VAL A 1 109 ? 15.769 -2.528 -2.145 1.00 86.06 109 VAL A N 1
ATOM 864 C CA . VAL A 1 109 ? 14.424 -2.644 -1.567 1.00 86.06 109 VAL A CA 1
ATOM 865 C C . VAL A 1 109 ? 13.891 -1.265 -1.171 1.00 86.06 109 VAL A C 1
ATOM 867 O O . VAL A 1 109 ? 14.574 -0.502 -0.482 1.00 86.06 109 VAL A O 1
ATOM 870 N N . TYR A 1 110 ? 12.655 -0.968 -1.564 1.00 88.69 110 TYR A N 1
ATOM 871 C CA . TYR A 1 110 ? 11.908 0.216 -1.158 1.00 88.69 110 TYR A CA 1
ATOM 872 C C . TYR A 1 110 ? 10.836 -0.189 -0.148 1.00 88.69 110 TYR A C 1
ATOM 874 O O . TYR A 1 110 ? 9.879 -0.883 -0.486 1.00 88.69 110 TYR A O 1
ATOM 882 N N . ASN A 1 111 ? 11.013 0.256 1.097 1.00 91.12 111 ASN A N 1
ATOM 883 C CA . ASN A 1 111 ? 10.085 -0.021 2.190 1.00 91.12 111 ASN A CA 1
ATOM 884 C C . ASN A 1 111 ? 9.040 1.092 2.289 1.00 91.12 111 ASN A C 1
ATOM 886 O O . ASN A 1 111 ? 9.405 2.258 2.463 1.00 91.12 111 ASN A O 1
ATOM 890 N N . TRP A 1 112 ? 7.758 0.744 2.220 1.00 93.75 112 TRP A N 1
ATOM 891 C CA . TRP A 1 112 ? 6.644 1.671 2.410 1.00 93.75 112 TRP A CA 1
ATOM 892 C C . TRP A 1 112 ? 5.825 1.307 3.639 1.00 93.75 112 TRP A C 1
ATOM 894 O O . TRP A 1 112 ? 5.597 0.134 3.928 1.00 93.75 112 TRP A O 1
ATOM 904 N N . TYR A 1 113 ? 5.317 2.345 4.305 1.00 95.62 113 TYR A N 1
ATOM 905 C CA . TYR A 1 113 ? 4.465 2.221 5.486 1.00 95.62 113 TYR A CA 1
ATOM 906 C C . TYR A 1 113 ? 3.126 2.957 5.299 1.00 95.62 113 TYR A C 1
ATOM 908 O O . TYR A 1 113 ? 2.847 3.905 6.039 1.00 95.62 113 TYR A O 1
ATOM 916 N N . PRO A 1 114 ? 2.311 2.611 4.278 1.00 94.69 114 PRO A N 1
ATOM 917 C CA . PRO A 1 114 ? 1.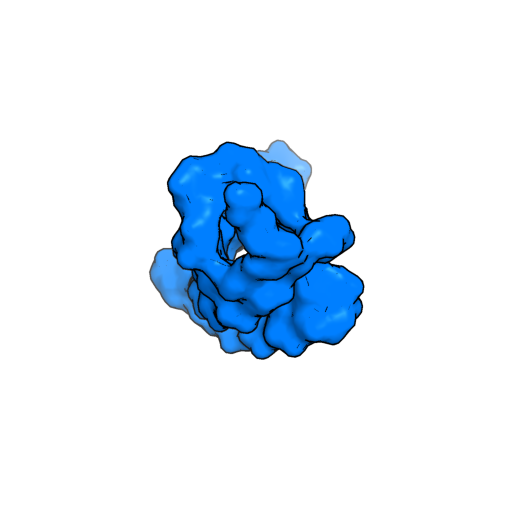006 3.229 4.102 1.00 94.69 114 PRO A CA 1
ATOM 918 C C . PRO A 1 114 ? 0.137 2.990 5.336 1.00 94.69 114 PRO A C 1
ATOM 920 O O . PRO A 1 114 ? 0.063 1.879 5.864 1.00 94.69 114 PRO A O 1
ATOM 923 N N . LYS A 1 115 ? -0.551 4.041 5.774 1.00 94.69 115 LYS A N 1
ATOM 924 C CA . LYS A 1 115 ? -1.451 3.980 6.919 1.00 94.69 115 LYS A CA 1
ATOM 925 C C . LYS A 1 115 ? -2.890 4.170 6.468 1.00 94.69 115 LYS A C 1
ATOM 927 O O . LYS A 1 115 ? -3.197 5.165 5.818 1.00 94.69 115 LYS A O 1
ATOM 932 N N . ILE A 1 116 ? -3.755 3.236 6.843 1.00 94.81 116 ILE A N 1
ATOM 933 C CA . ILE A 1 116 ? -5.200 3.357 6.650 1.00 94.81 116 ILE A CA 1
ATOM 934 C C . ILE A 1 116 ? -5.764 4.124 7.843 1.00 94.81 116 ILE A C 1
ATOM 936 O O . ILE A 1 116 ? -5.445 3.802 8.988 1.00 94.81 116 ILE A O 1
ATOM 940 N N . THR A 1 117 ? -6.581 5.141 7.585 1.00 93.94 117 THR A N 1
ATOM 941 C CA . THR A 1 117 ? -7.238 5.919 8.646 1.00 93.94 117 THR A CA 1
ATOM 942 C C . THR A 1 117 ? -8.726 5.654 8.621 1.00 93.94 117 THR A C 1
ATOM 944 O O . THR A 1 117 ? -9.350 5.788 7.575 1.00 93.94 117 THR A O 1
ATOM 947 N N . VAL A 1 118 ? -9.294 5.306 9.765 1.00 91.94 118 VAL A N 1
ATOM 948 C CA . VAL A 1 118 ? -10.719 5.021 9.913 1.00 91.94 118 VAL A CA 1
ATOM 949 C C . VAL A 1 118 ? -11.316 5.990 10.921 1.00 91.94 118 VAL A C 1
ATOM 951 O O . VAL A 1 118 ? -10.783 6.116 12.020 1.00 91.94 118 VAL A O 1
ATOM 954 N N . ILE A 1 119 ? -12.409 6.654 10.552 1.00 89.25 119 ILE A N 1
ATOM 955 C CA . ILE A 1 119 ? -13.206 7.488 11.455 1.00 89.25 119 ILE A CA 1
ATOM 956 C C . ILE A 1 119 ? -14.416 6.677 11.914 1.00 89.25 119 ILE A C 1
ATOM 958 O O . ILE A 1 119 ? -15.143 6.105 11.092 1.00 89.25 119 ILE A O 1
ATOM 962 N N . LEU A 1 120 ? -14.602 6.619 13.229 1.00 85.50 120 LEU A N 1
ATOM 963 C CA . LEU A 1 120 ? -15.715 5.944 13.885 1.00 85.50 120 LEU A CA 1
ATOM 964 C C . LEU A 1 120 ? -16.789 6.961 14.288 1.00 85.50 120 LEU A C 1
ATOM 966 O O . LEU A 1 120 ? -16.457 8.057 14.730 1.00 85.50 120 LEU A O 1
ATOM 970 N N . ASN A 1 121 ? -18.061 6.574 14.166 1.00 67.56 121 ASN A N 1
ATOM 971 C CA . ASN A 1 121 ? -19.148 7.228 14.891 1.00 67.56 121 ASN A CA 1
ATOM 972 C C . ASN A 1 121 ? -19.151 6.635 16.297 1.00 67.56 121 ASN A C 1
ATOM 974 O O . ASN A 1 121 ? -19.445 5.445 16.444 1.00 67.56 121 ASN A O 1
ATOM 978 N N . GLU A 1 122 ? -18.805 7.430 17.299 1.00 61.50 122 GLU A N 1
ATOM 979 C CA . GLU A 1 122 ? -19.042 7.091 18.705 1.00 61.50 122 GLU A CA 1
ATOM 980 C C . GLU A 1 122 ? -20.165 7.963 19.265 1.00 61.50 122 GLU A C 1
ATOM 982 O O . GLU A 1 122 ? -20.215 9.159 18.907 1.00 61.50 122 GLU A O 1
#

pLDDT: mean 88.38, std 9.28, range [61.5, 97.06]

Nearest PDB structures (foldseek):
  6a6c-assembly1_A  TM=4.809E-01  e=2.116E-01  Paenibacillus barengoltzii
  5h9x-assembly1_A  TM=4.153E-01  e=1.399E-01  Paenibacillus barengoltzii
  5h9y-assembly1_A  TM=4.001E-01  e=2.116E-01  Paenibacillus barengoltzii
  5hzf-assembly1_A  TM=3.570E-01  e=3.202E+00  Homo sapiens
  5hkj-assembly1_A  TM=3.579E-01  e=5.135E+00  Homo sapiens

Foldseek 3Di:
DDDQKAKEKEKEKEFEWEAEPVRHTDDDDQFQWWKWKWKDKQNPRIDIDIFGDDPRIDMDMDMDMAGAAIKMKMWMDTPDPPPQFPDKDIFIDMDHPVNLVPDPQRRYYDYYYTYMYTYGHD

Sequence (122 aa):
MKPDHISVNIMVAISIQFLDEHQTLITKNTDGMTVSIEITRNGKDRLVFERIMQNGLCQATGDFELSKNQFIECTANIKDENHQYTQAFQGYAKLNWDTVNSSTNYGKVYNWYPKITVILNE

Radius of gyration: 16.26 Å; Cα contacts (8 Å, |Δi|>4): 288; chains: 1; bounding box: 46×26×39 Å

Secondary structure (DSSP, 8-state):
---SEEEEEEEEEEEEEEE-TT-PEE----TT-EEEEEEEETTTEEEEEEEE-BTTBEEEEEEEEEETT-EEEEEEEE--SS---SEEEPEEEEEEHHHHHH-TTTTSEEEE--EEEEE---